Protein AF-A0A0E4BSJ7-F1 (afdb_monomer)

Organism: NCBI:txid1355477

Sequence (106 aa):
MKDCALRGESAQASHLLLTQVLDDTKPDERALGIALGLAWRSVAAYSVFYTDRGWSNGMRAALDSAILENRPFKLRAFGRVQFPSRYFLPLNIYEAIDQTKAPAHA

Mean predicted aligned error: 4.61 Å

Foldseek 3Di:
DVQQVLVVHDDPPLVVPLVVVFPCVDPVSVVVSVVVVVVVLVPDQEAEDAPAVHADPVNVVVVVVCVVVVHHYAYDYPPDTDDPDPPDDDPCVVVRHDPDGRDPDD

pLDDT: mean 89.33, std 10.03, range [47.44, 98.06]

Secondary structure (DSSP, 8-state):
-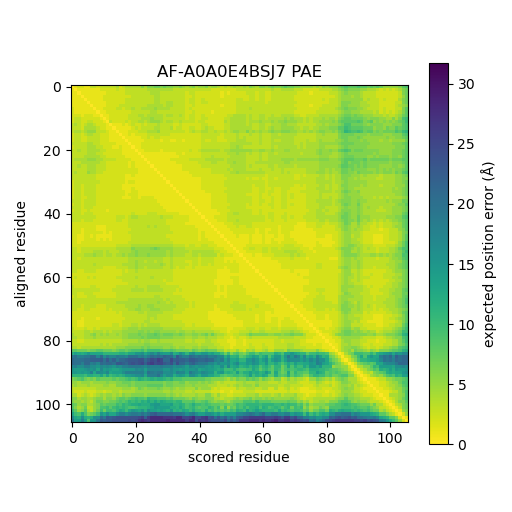HHHHHTT-----HHHHGGGTS-TTSHHHHHHHHHHHHHHHHH-S-EEEE-TT---HHHHHHHHHHHHTT--EEEE-SS----S-TTS--GGGGGGB--PPPP---

Structure (mmCIF, N/CA/C/O backbone):
data_AF-A0A0E4BSJ7-F1
#
_entry.id   AF-A0A0E4BSJ7-F1
#
loop_
_atom_site.group_PDB
_atom_site.id
_atom_site.type_symbol
_atom_site.label_atom_id
_atom_site.label_alt_id
_atom_site.label_comp_id
_atom_site.label_asym_id
_atom_site.label_entity_id
_atom_site.label_seq_id
_atom_site.pdbx_PDB_ins_code
_atom_site.Cartn_x
_atom_site.Cartn_y
_atom_site.Cartn_z
_atom_site.occupancy
_atom_site.B_iso_or_equiv
_atom_site.auth_seq_id
_atom_site.auth_comp_id
_atom_site.auth_asym_id
_atom_site.auth_atom_id
_atom_site.pdbx_PDB_model_num
ATOM 1 N N . MET A 1 1 ? 1.222 -7.445 6.244 1.00 87.94 1 MET A N 1
ATOM 2 C CA . MET A 1 1 ? 0.353 -8.620 6.002 1.00 87.94 1 MET A CA 1
ATOM 3 C C . MET A 1 1 ? -0.304 -9.151 7.269 1.00 87.94 1 MET A C 1
ATOM 5 O O . MET A 1 1 ? -1.521 -9.231 7.260 1.00 87.94 1 MET A O 1
ATOM 9 N N . LYS A 1 2 ? 0.431 -9.451 8.355 1.00 91.56 2 LYS A N 1
ATOM 10 C CA . LYS A 1 2 ? -0.175 -9.939 9.615 1.00 91.56 2 LYS A CA 1
ATOM 11 C C . LYS A 1 2 ? -1.325 -9.059 10.142 1.00 91.56 2 LYS A C 1
ATOM 13 O O . LYS A 1 2 ? -2.361 -9.603 10.488 1.00 91.56 2 LYS A O 1
ATOM 18 N N . ASP A 1 3 ? -1.169 -7.730 10.157 1.00 93.50 3 ASP A N 1
ATOM 19 C CA . ASP A 1 3 ? -2.246 -6.806 10.576 1.00 93.50 3 ASP A CA 1
ATOM 20 C C . ASP A 1 3 ? -3.534 -6.996 9.754 1.00 93.50 3 ASP A C 1
ATOM 22 O O . ASP A 1 3 ? -4.597 -7.169 10.337 1.00 93.50 3 ASP A O 1
ATOM 26 N N . CYS A 1 4 ? -3.436 -7.058 8.421 1.00 93.50 4 CYS A N 1
ATOM 27 C CA . CYS A 1 4 ? -4.581 -7.331 7.547 1.00 93.50 4 CYS A CA 1
ATOM 28 C C . CYS A 1 4 ? -5.229 -8.688 7.862 1.00 93.50 4 CYS A C 1
ATOM 30 O O . CYS A 1 4 ? -6.436 -8.755 8.068 1.00 93.50 4 CYS A O 1
ATOM 32 N N . ALA A 1 5 ? -4.429 -9.753 7.988 1.00 93.62 5 ALA A N 1
ATOM 33 C CA . ALA A 1 5 ? -4.946 -11.090 8.284 1.00 93.62 5 ALA A CA 1
ATOM 34 C C . ALA A 1 5 ? -5.717 -11.136 9.614 1.00 93.62 5 ALA A C 1
ATOM 36 O O . ALA A 1 5 ? -6.813 -11.686 9.674 1.00 93.62 5 ALA A O 1
ATOM 37 N N . LEU A 1 6 ? -5.191 -10.494 10.663 1.00 93.69 6 LEU A N 1
ATOM 38 C CA . LEU A 1 6 ? -5.861 -10.405 11.966 1.00 93.69 6 LEU A CA 1
ATOM 39 C C . LEU A 1 6 ? -7.185 -9.629 11.906 1.00 93.69 6 LEU A C 1
ATOM 41 O O . LEU A 1 6 ? -8.047 -9.827 12.754 1.00 93.69 6 LEU A O 1
ATOM 45 N N . ARG A 1 7 ? -7.372 -8.769 10.905 1.00 93.88 7 ARG A N 1
ATOM 46 C CA . ARG A 1 7 ? -8.614 -8.018 10.663 1.00 93.88 7 ARG A CA 1
ATOM 47 C C . ARG A 1 7 ? -9.588 -8.746 9.733 1.00 93.88 7 ARG A C 1
ATOM 49 O O . ARG A 1 7 ? -10.616 -8.176 9.382 1.00 93.88 7 ARG A O 1
ATOM 56 N N . GLY A 1 8 ? -9.267 -9.971 9.311 1.00 94.25 8 GLY A N 1
ATOM 57 C CA . GLY A 1 8 ? -10.050 -10.710 8.318 1.00 94.25 8 GLY A CA 1
ATOM 58 C C . GLY A 1 8 ? -9.918 -10.149 6.899 1.00 94.25 8 GLY A C 1
ATOM 59 O O . GLY A 1 8 ? -10.787 -10.370 6.061 1.00 94.25 8 GLY A O 1
ATOM 60 N N . GLU A 1 9 ? -8.848 -9.404 6.618 1.00 94.94 9 GLU A N 1
ATOM 61 C CA . GLU A 1 9 ? -8.602 -8.776 5.322 1.00 94.94 9 GLU A CA 1
ATOM 62 C C . GLU A 1 9 ? -7.604 -9.607 4.510 1.00 94.94 9 GLU A C 1
ATOM 64 O O . GLU A 1 9 ? -6.529 -9.970 4.997 1.00 94.94 9 GLU A O 1
ATOM 69 N N . SER A 1 10 ? -7.917 -9.844 3.235 1.00 93.62 10 SER A N 1
ATOM 70 C CA . SER A 1 10 ? -6.944 -10.386 2.285 1.00 93.62 10 SER A CA 1
ATOM 71 C C . SER A 1 10 ? -6.105 -9.253 1.697 1.00 93.62 10 SER A C 1
ATOM 73 O O . SER A 1 10 ? -6.641 -8.261 1.200 1.00 93.62 10 SER A O 1
ATOM 75 N N . ALA A 1 11 ? -4.781 -9.394 1.747 1.00 92.94 11 ALA A N 1
ATOM 76 C CA . ALA A 1 11 ? -3.841 -8.410 1.224 1.00 92.94 11 ALA A CA 1
ATOM 77 C C . ALA A 1 11 ? -2.994 -9.023 0.109 1.00 92.94 11 ALA A C 1
ATOM 79 O O . ALA A 1 11 ? -2.457 -10.113 0.273 1.00 92.94 11 ALA A O 1
ATOM 80 N N . GLN A 1 12 ? -2.813 -8.288 -0.990 1.00 91.88 12 GLN A N 1
ATOM 81 C CA . GLN A 1 12 ? -1.946 -8.723 -2.088 1.00 91.88 12 GLN A CA 1
ATOM 82 C C . GLN A 1 12 ? -0.497 -8.242 -1.910 1.00 91.88 12 GLN A C 1
ATOM 84 O O . GLN A 1 12 ? 0.417 -8.989 -2.224 1.00 91.88 12 GLN A O 1
ATOM 89 N N . ALA A 1 13 ? -0.274 -7.040 -1.357 1.00 91.38 13 ALA A N 1
ATOM 90 C CA . ALA A 1 13 ? 1.052 -6.458 -1.089 1.00 91.38 13 ALA A CA 1
ATOM 91 C C . ALA A 1 13 ? 2.105 -6.782 -2.177 1.00 91.38 13 ALA A C 1
ATOM 93 O O . ALA A 1 13 ? 3.131 -7.397 -1.887 1.00 91.38 13 ALA A O 1
ATOM 94 N N . SER A 1 14 ? 1.840 -6.380 -3.427 1.00 89.12 14 SER A N 1
ATOM 95 C CA . SER A 1 14 ? 2.608 -6.756 -4.628 1.00 89.12 14 SER A CA 1
ATOM 96 C C . SER A 1 14 ? 4.120 -6.684 -4.464 1.00 89.12 14 SER A C 1
ATOM 98 O O . SER A 1 14 ? 4.811 -7.624 -4.828 1.00 89.12 14 SER A O 1
ATOM 100 N N . HIS A 1 15 ? 4.638 -5.613 -3.868 1.00 85.81 15 HIS A N 1
ATOM 101 C CA . HIS A 1 15 ? 6.081 -5.408 -3.712 1.00 85.81 15 HIS A CA 1
ATOM 102 C C . HIS A 1 15 ? 6.750 -6.364 -2.701 1.00 85.81 15 HIS A C 1
ATOM 104 O O . HIS A 1 15 ? 7.976 -6.465 -2.656 1.00 85.81 15 HIS A O 1
ATOM 110 N N . LEU A 1 16 ? 5.956 -7.057 -1.880 1.00 90.00 16 LEU A N 1
ATOM 111 C CA . LEU A 1 16 ? 6.413 -8.133 -1.003 1.00 90.00 16 LEU A CA 1
ATOM 112 C C . LEU A 1 16 ? 6.303 -9.499 -1.694 1.00 90.00 16 LEU A C 1
ATOM 114 O O . LEU A 1 16 ? 7.225 -10.298 -1.590 1.00 90.00 16 LEU A O 1
ATOM 118 N N . LEU A 1 17 ? 5.173 -9.778 -2.358 1.00 93.12 17 LEU A N 1
ATOM 119 C CA . LEU A 1 17 ? 4.904 -11.102 -2.930 1.00 93.12 17 LEU A CA 1
ATOM 120 C C . LEU A 1 17 ? 5.508 -11.296 -4.320 1.00 93.12 17 LEU A C 1
ATOM 122 O O . LEU A 1 17 ? 6.134 -12.316 -4.582 1.00 93.12 17 LEU A O 1
ATOM 126 N N . LEU A 1 18 ? 5.307 -10.341 -5.229 1.00 94.81 18 LEU A N 1
ATOM 127 C CA . LEU A 1 18 ? 5.711 -10.498 -6.626 1.00 94.81 18 LEU A CA 1
ATOM 128 C C . LEU A 1 18 ? 7.224 -10.440 -6.786 1.00 94.81 18 LEU A C 1
ATOM 130 O O . LEU A 1 18 ? 7.748 -11.090 -7.674 1.00 94.81 18 LEU A O 1
ATOM 134 N N . THR A 1 19 ? 7.936 -9.762 -5.887 1.00 93.75 19 THR A N 1
ATOM 135 C CA . THR A 1 19 ? 9.407 -9.742 -5.873 1.00 93.75 19 THR A CA 1
ATOM 136 C C . THR A 1 19 ? 10.036 -11.092 -5.506 1.00 93.75 19 THR A C 1
ATOM 138 O O . THR A 1 19 ? 11.246 -11.252 -5.596 1.00 93.75 19 THR A O 1
ATOM 141 N N . GLN A 1 20 ? 9.231 -12.081 -5.094 1.00 95.50 20 GLN A N 1
ATOM 142 C CA . GLN A 1 20 ? 9.690 -13.462 -4.901 1.00 95.50 20 GLN A CA 1
ATOM 143 C C . GLN A 1 20 ? 9.752 -14.253 -6.217 1.00 95.50 20 GLN A C 1
ATOM 145 O O . GLN A 1 20 ? 10.332 -15.334 -6.255 1.00 95.50 20 GLN A O 1
ATOM 150 N N . VAL A 1 21 ? 9.125 -13.737 -7.278 1.00 96.81 21 VAL A N 1
ATOM 151 C CA . VAL A 1 21 ? 9.054 -14.371 -8.605 1.00 96.81 21 VAL A CA 1
ATOM 152 C C . VAL A 1 21 ? 9.473 -13.434 -9.745 1.00 96.81 21 VAL A C 1
ATOM 154 O O . VAL A 1 21 ? 9.744 -13.911 -10.841 1.00 96.81 21 VAL A O 1
ATOM 157 N N . LEU A 1 22 ? 9.535 -12.125 -9.486 1.00 97.19 22 LEU A N 1
ATOM 158 C CA . LEU A 1 22 ? 10.003 -11.063 -10.374 1.00 97.19 22 LEU A CA 1
ATOM 159 C C . LEU A 1 22 ? 11.212 -10.359 -9.749 1.00 97.19 22 LEU A C 1
ATOM 161 O O . LEU A 1 22 ? 11.249 -10.105 -8.547 1.00 97.19 22 LEU A O 1
ATOM 165 N N . ASP A 1 23 ? 12.172 -9.987 -10.579 1.00 96.56 23 ASP A N 1
ATOM 166 C CA . ASP A 1 23 ? 13.369 -9.243 -10.217 1.00 96.56 23 ASP A CA 1
ATOM 167 C C . ASP A 1 23 ? 13.139 -7.734 -10.387 1.00 96.56 23 ASP A C 1
ATOM 169 O O . ASP A 1 23 ? 1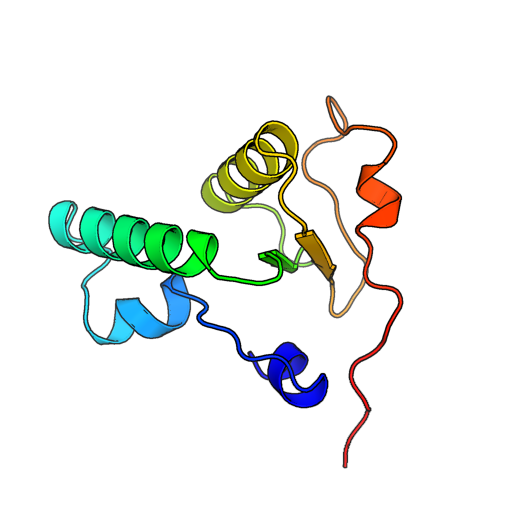3.183 -7.190 -11.491 1.00 96.56 23 ASP A O 1
ATOM 173 N N . ASP A 1 24 ? 12.923 -7.037 -9.270 1.00 94.00 24 ASP A N 1
ATOM 174 C CA . ASP A 1 24 ? 12.655 -5.589 -9.245 1.00 94.00 24 ASP A CA 1
ATOM 175 C C . ASP A 1 24 ? 13.845 -4.734 -9.733 1.00 94.00 24 ASP A C 1
ATOM 177 O O . ASP A 1 24 ? 13.697 -3.535 -9.987 1.00 94.00 24 ASP A O 1
ATOM 181 N N . THR A 1 25 ? 15.033 -5.333 -9.893 1.00 95.81 25 THR A N 1
ATOM 182 C CA . THR A 1 25 ? 16.199 -4.649 -10.472 1.00 95.81 25 THR A CA 1
ATOM 183 C C . THR A 1 25 ? 16.148 -4.590 -11.999 1.00 95.81 25 THR A C 1
ATOM 185 O O . THR A 1 25 ? 16.790 -3.722 -12.596 1.00 95.81 25 THR A O 1
ATOM 188 N N . LYS A 1 26 ? 15.342 -5.446 -12.644 1.00 97.94 26 LYS A N 1
ATOM 189 C CA . LYS A 1 26 ? 15.120 -5.426 -14.092 1.00 97.94 26 LYS A CA 1
ATOM 190 C C . LYS A 1 26 ? 13.934 -4.521 -14.437 1.00 97.94 26 LYS A C 1
ATOM 192 O O . LYS A 1 26 ? 12.830 -4.756 -13.944 1.00 97.94 26 LYS A O 1
ATOM 197 N N . PRO A 1 27 ? 14.108 -3.524 -15.325 1.00 96.94 27 PRO A N 1
ATOM 198 C CA . PRO A 1 27 ? 13.048 -2.572 -15.662 1.00 96.94 27 PRO A CA 1
ATOM 199 C C . PRO A 1 27 ? 11.735 -3.216 -16.130 1.00 96.94 27 PRO A C 1
ATOM 201 O O . PRO A 1 27 ? 10.668 -2.807 -15.674 1.00 96.94 27 PRO A O 1
ATOM 204 N N . ASP A 1 28 ? 11.807 -4.241 -16.982 1.00 98.06 28 ASP A N 1
ATOM 205 C CA . ASP A 1 28 ? 10.619 -4.891 -17.552 1.00 98.06 28 ASP A CA 1
ATOM 206 C C . ASP A 1 28 ? 9.852 -5.715 -16.508 1.00 98.06 28 ASP A C 1
ATOM 208 O O . ASP A 1 28 ? 8.624 -5.647 -16.430 1.00 98.06 28 ASP A O 1
ATOM 212 N N . GLU A 1 29 ? 10.565 -6.450 -15.650 1.00 98.00 29 GLU A N 1
ATOM 213 C CA . GLU A 1 29 ? 9.948 -7.230 -14.570 1.00 98.00 29 GLU A CA 1
ATOM 214 C C . GLU A 1 29 ? 9.368 -6.312 -13.482 1.00 98.00 29 GLU A C 1
ATOM 216 O O . GLU A 1 29 ? 8.258 -6.547 -12.998 1.00 98.00 29 GLU A O 1
ATOM 221 N N . ARG A 1 30 ? 10.040 -5.198 -13.168 1.00 95.50 30 ARG A N 1
ATOM 222 C CA . ARG A 1 30 ? 9.496 -4.145 -12.300 1.00 95.50 30 ARG A CA 1
ATOM 223 C C . ARG A 1 30 ? 8.217 -3.533 -12.870 1.00 95.50 30 ARG A C 1
ATOM 225 O O . ARG A 1 30 ? 7.237 -3.361 -12.140 1.00 95.50 30 ARG A O 1
ATOM 232 N N . ALA A 1 31 ? 8.199 -3.214 -14.164 1.00 95.50 31 ALA A N 1
ATOM 233 C CA . ALA A 1 31 ? 7.010 -2.690 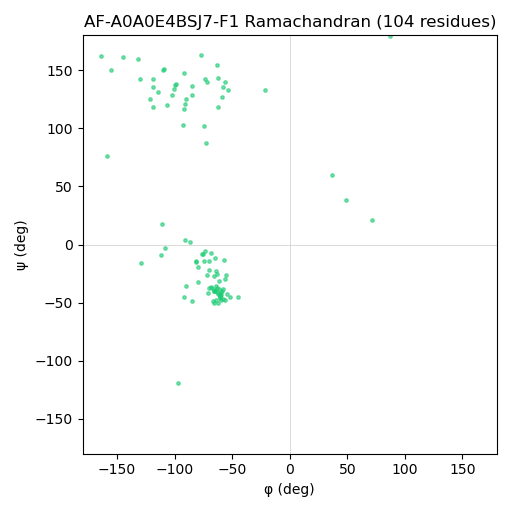-14.834 1.00 95.50 31 ALA A CA 1
ATOM 234 C C . ALA A 1 31 ? 5.846 -3.694 -14.776 1.00 95.50 31 ALA A C 1
ATOM 236 O O . ALA A 1 31 ? 4.721 -3.312 -14.439 1.00 95.50 31 ALA A O 1
ATOM 237 N N . LEU A 1 32 ? 6.124 -4.983 -15.006 1.00 97.12 32 LEU A N 1
ATOM 238 C CA . LEU A 1 32 ? 5.145 -6.060 -14.864 1.00 97.12 32 LEU A CA 1
ATOM 239 C C . LEU A 1 32 ? 4.607 -6.160 -13.428 1.00 97.12 32 LEU A C 1
ATOM 241 O O . LEU A 1 32 ? 3.393 -6.220 -13.229 1.00 97.12 32 LEU A O 1
ATOM 245 N N . GLY A 1 33 ? 5.478 -6.114 -12.417 1.00 95.69 33 GLY A N 1
ATOM 246 C CA . GLY A 1 33 ? 5.081 -6.153 -11.007 1.00 95.69 33 GLY A CA 1
ATOM 247 C C . GLY A 1 33 ? 4.161 -4.992 -10.608 1.00 95.69 33 GLY A C 1
ATOM 248 O O . GLY A 1 33 ? 3.162 -5.194 -9.909 1.00 95.69 33 GLY A O 1
ATOM 249 N N . ILE A 1 34 ? 4.448 -3.782 -11.102 1.00 93.31 34 ILE A N 1
ATOM 250 C CA . ILE A 1 34 ? 3.592 -2.601 -10.913 1.00 93.31 34 ILE A CA 1
ATOM 251 C C . ILE A 1 34 ? 2.234 -2.808 -11.597 1.00 93.31 34 ILE A C 1
ATOM 253 O O . ILE A 1 34 ? 1.198 -2.596 -10.963 1.00 93.31 34 ILE A O 1
ATOM 257 N N . ALA A 1 35 ? 2.220 -3.263 -12.854 1.00 95.06 35 ALA A N 1
ATOM 258 C CA . ALA A 1 35 ? 0.991 -3.493 -13.611 1.00 95.06 35 ALA A CA 1
ATOM 259 C C . ALA A 1 35 ? 0.078 -4.533 -12.939 1.00 95.06 35 ALA A C 1
ATOM 261 O O . ALA A 1 35 ? -1.122 -4.298 -12.797 1.00 95.06 35 ALA A O 1
ATOM 262 N N . LEU A 1 36 ? 0.642 -5.639 -12.444 1.00 95.69 36 LEU A N 1
ATOM 263 C CA . LEU A 1 36 ? -0.101 -6.670 -11.711 1.00 95.69 36 LEU A CA 1
ATOM 264 C C . LEU A 1 36 ? -0.697 -6.133 -10.400 1.00 95.69 36 LEU A C 1
ATOM 266 O O . LEU A 1 36 ? -1.851 -6.420 -10.076 1.00 95.69 36 LEU A O 1
ATOM 270 N N . GLY A 1 37 ? 0.058 -5.313 -9.660 1.00 93.56 37 GLY A N 1
ATOM 271 C CA . GLY A 1 37 ? -0.449 -4.647 -8.458 1.00 93.56 37 GLY A CA 1
ATOM 272 C C . GLY A 1 37 ? -1.612 -3.691 -8.754 1.00 93.56 37 GLY A C 1
ATOM 273 O O . GLY A 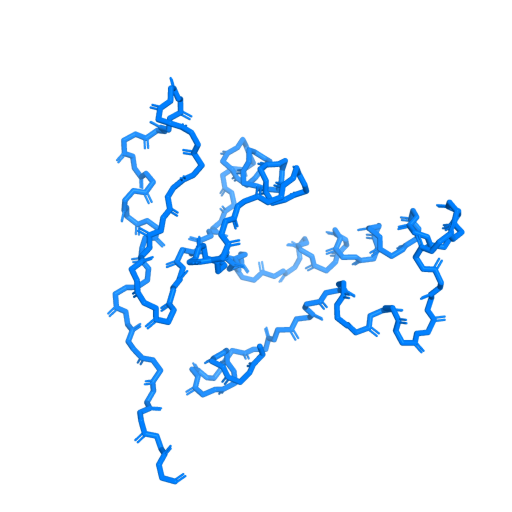1 37 ? -2.613 -3.688 -8.034 1.00 93.56 37 GLY A O 1
ATOM 274 N N . LEU A 1 38 ? -1.516 -2.914 -9.837 1.00 92.81 38 LEU A N 1
ATOM 275 C CA . LEU A 1 38 ? -2.581 -2.008 -10.282 1.00 92.81 38 LEU A CA 1
ATOM 276 C C . LEU A 1 38 ? -3.819 -2.764 -10.785 1.00 92.81 38 LEU A C 1
ATOM 278 O O . LEU A 1 38 ? -4.943 -2.357 -10.484 1.00 92.81 38 LEU A O 1
ATOM 282 N N . ALA A 1 39 ? -3.634 -3.889 -11.479 1.00 94.56 39 ALA A N 1
ATOM 283 C CA . ALA A 1 39 ? -4.731 -4.762 -11.884 1.00 94.56 39 ALA A CA 1
ATOM 284 C C . ALA A 1 39 ? -5.488 -5.298 -10.659 1.00 94.56 39 ALA A C 1
ATOM 286 O O . ALA A 1 39 ? -6.714 -5.215 -10.613 1.00 94.56 39 ALA A O 1
ATOM 287 N N . TRP A 1 40 ? -4.778 -5.745 -9.617 1.00 94.69 40 TRP A N 1
ATOM 288 C CA . TRP A 1 40 ? -5.415 -6.184 -8.370 1.00 94.69 40 TRP A CA 1
ATOM 289 C C . TRP A 1 40 ? -6.143 -5.047 -7.642 1.00 94.69 40 TRP A C 1
ATOM 291 O O . TRP A 1 40 ? -7.252 -5.231 -7.140 1.00 94.69 40 TRP A O 1
ATOM 301 N N . ARG A 1 41 ? -5.562 -3.839 -7.623 1.00 93.62 41 ARG A N 1
ATOM 302 C CA . ARG A 1 41 ? -6.191 -2.640 -7.039 1.00 93.62 41 ARG A CA 1
ATOM 303 C C . ARG A 1 41 ? -7.562 -2.340 -7.654 1.00 93.62 41 ARG A C 1
ATOM 305 O O . ARG A 1 41 ? -8.414 -1.799 -6.955 1.00 93.62 41 ARG A O 1
ATOM 312 N N . SER A 1 42 ? -7.791 -2.693 -8.922 1.00 92.50 42 SER A N 1
ATOM 313 C CA . SER A 1 42 ? -9.070 -2.433 -9.599 1.00 92.50 42 SER A CA 1
ATOM 314 C C . SER A 1 42 ? -10.265 -3.141 -8.947 1.00 92.50 42 SER A C 1
ATOM 316 O O . SER A 1 42 ? -11.354 -2.571 -8.936 1.00 92.50 42 SER A O 1
ATOM 318 N N . VAL A 1 43 ? -10.040 -4.321 -8.356 1.00 94.62 43 VAL A N 1
ATOM 319 C CA . VAL A 1 43 ? -11.057 -5.167 -7.704 1.00 94.62 43 VAL A CA 1
ATOM 320 C C . VAL A 1 43 ? -10.945 -5.182 -6.175 1.00 94.62 43 VAL A C 1
ATOM 322 O O . VAL A 1 43 ? -11.752 -5.813 -5.495 1.00 94.62 43 VAL A O 1
ATOM 325 N N . ALA A 1 44 ? -9.942 -4.508 -5.611 1.00 96.19 44 ALA A N 1
ATOM 326 C CA . ALA A 1 44 ? -9.753 -4.425 -4.169 1.00 96.19 44 ALA A CA 1
ATOM 327 C C . ALA A 1 44 ? -10.785 -3.487 -3.522 1.00 96.19 44 ALA A C 1
ATOM 329 O O . ALA A 1 44 ? -11.087 -2.419 -4.051 1.00 96.19 44 ALA A O 1
ATOM 330 N N . ALA A 1 45 ? -11.264 -3.847 -2.327 1.00 96.62 45 ALA A N 1
ATOM 331 C CA . ALA A 1 45 ? -12.211 -3.022 -1.574 1.00 96.62 45 ALA A CA 1
ATOM 332 C C . ALA A 1 45 ? -11.616 -1.665 -1.150 1.00 96.62 45 ALA A C 1
ATOM 334 O O . ALA A 1 45 ? -12.326 -0.664 -1.111 1.00 96.62 45 ALA A O 1
ATOM 335 N N . TYR A 1 46 ? -10.324 -1.632 -0.808 1.00 95.75 46 TYR A N 1
ATOM 336 C CA . TYR A 1 46 ? -9.586 -0.415 -0.469 1.00 95.75 46 TYR A CA 1
ATOM 337 C C . TYR A 1 46 ? -8.072 -0.642 -0.520 1.00 95.75 46 TYR A C 1
ATOM 339 O O . TYR A 1 46 ? -7.585 -1.773 -0.466 1.00 95.75 46 TYR A O 1
ATOM 347 N N . SER A 1 47 ? -7.317 0.454 -0.585 1.00 95.38 47 SER A N 1
ATOM 348 C CA . SER A 1 47 ? -5.861 0.453 -0.375 1.00 95.38 47 SER A CA 1
ATOM 349 C C . SER A 1 47 ? -5.516 0.720 1.093 1.00 95.38 47 SER A C 1
ATOM 351 O O . SER A 1 47 ? -6.218 1.469 1.764 1.00 95.38 47 SER A O 1
ATOM 353 N N . VAL A 1 48 ? -4.425 0.149 1.607 1.00 95.75 48 VAL A N 1
ATOM 354 C CA . VAL A 1 48 ? -3.942 0.423 2.973 1.00 95.75 48 VAL A CA 1
ATOM 355 C C . VAL A 1 48 ? -2.520 0.966 2.911 1.00 95.75 48 VAL A C 1
ATOM 357 O O . VAL A 1 48 ? -1.631 0.311 2.368 1.00 95.75 48 VAL A O 1
ATOM 360 N N . PHE A 1 49 ? -2.294 2.136 3.504 1.00 95.00 49 PHE A N 1
ATOM 361 C CA . PHE A 1 49 ? -0.977 2.756 3.630 1.00 95.00 49 PHE A CA 1
ATOM 362 C C . PHE A 1 49 ? -0.489 2.642 5.073 1.00 95.00 49 PHE A C 1
ATOM 364 O O . PHE A 1 49 ? -1.127 3.166 5.984 1.00 95.00 49 PHE A O 1
ATOM 371 N N . TYR A 1 50 ? 0.653 1.983 5.280 1.00 95.00 50 TYR A N 1
ATOM 372 C CA . TYR A 1 50 ? 1.355 1.983 6.566 1.00 95.00 50 TYR A CA 1
ATOM 373 C C . TYR A 1 50 ? 2.361 3.122 6.573 1.00 95.00 50 TYR A C 1
ATOM 375 O O . TYR A 1 50 ? 3.264 3.146 5.740 1.00 95.00 50 TYR A O 1
ATOM 383 N N . THR A 1 51 ? 2.175 4.087 7.465 1.00 94.00 51 THR A N 1
ATOM 384 C CA . THR A 1 51 ? 2.777 5.415 7.292 1.00 94.00 51 THR A CA 1
ATOM 385 C C . THR A 1 51 ? 3.870 5.746 8.299 1.00 94.00 51 THR A C 1
ATOM 387 O O . THR A 1 51 ? 4.595 6.723 8.136 1.00 94.00 51 THR A O 1
ATOM 390 N N . ASP A 1 52 ? 4.041 4.921 9.325 1.00 93.31 52 ASP A N 1
ATOM 391 C CA . ASP A 1 52 ? 4.968 5.137 10.437 1.00 93.31 52 ASP A CA 1
ATOM 392 C C . ASP A 1 52 ? 6.449 4.925 10.090 1.00 93.31 52 ASP A C 1
ATOM 394 O O . ASP A 1 52 ? 7.317 5.232 10.907 1.00 93.31 52 ASP A O 1
ATOM 398 N N . ARG A 1 53 ? 6.750 4.456 8.872 1.00 92.62 53 ARG A N 1
ATOM 399 C CA . ARG A 1 53 ? 8.115 4.301 8.332 1.00 92.62 53 ARG A CA 1
ATOM 400 C C . ARG A 1 53 ? 8.432 5.271 7.190 1.00 92.62 53 ARG A C 1
ATOM 402 O O . ARG A 1 53 ? 9.391 5.066 6.449 1.00 92.62 53 ARG A O 1
ATOM 409 N N . GLY A 1 54 ? 7.639 6.331 7.060 1.00 91.56 54 GLY A N 1
ATOM 410 C CA . GLY A 1 54 ? 7.785 7.327 6.007 1.00 91.56 54 GLY A CA 1
ATOM 411 C C . GLY A 1 54 ? 7.055 6.965 4.714 1.00 91.56 54 GLY A C 1
ATOM 412 O O . GLY A 1 54 ? 6.391 5.938 4.597 1.00 91.56 54 GLY A O 1
ATOM 413 N N . TRP A 1 55 ? 7.168 7.865 3.738 1.00 92.50 55 TRP A N 1
ATOM 414 C CA . TRP A 1 55 ? 6.436 7.812 2.474 1.00 92.50 55 TRP A CA 1
ATOM 415 C C . TRP A 1 55 ? 7.401 7.697 1.300 1.00 92.50 55 TRP A C 1
ATOM 417 O O . TRP A 1 55 ? 8.194 8.610 1.059 1.00 92.50 55 TRP A O 1
ATOM 427 N N . SER A 1 56 ? 7.312 6.604 0.544 1.00 91.56 56 SER A N 1
ATOM 428 C CA . SER A 1 56 ? 8.041 6.468 -0.719 1.00 91.56 56 SER A CA 1
ATOM 429 C C . SER A 1 56 ? 7.367 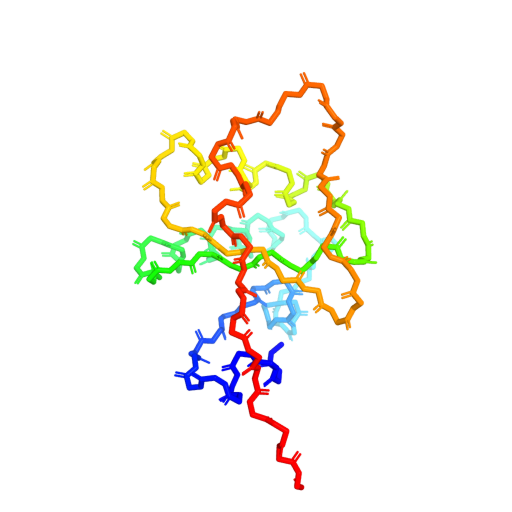7.269 -1.839 1.00 91.56 56 SER A C 1
ATOM 431 O O . SER A 1 56 ? 6.189 7.624 -1.747 1.00 91.56 56 SER A O 1
ATOM 433 N N . ASN A 1 57 ? 8.089 7.520 -2.936 1.00 90.44 57 ASN A N 1
ATOM 434 C CA . ASN A 1 57 ? 7.501 8.144 -4.129 1.00 90.44 57 ASN A CA 1
ATOM 435 C C . ASN A 1 57 ? 6.324 7.321 -4.681 1.00 90.44 57 ASN A C 1
ATOM 437 O O . ASN A 1 57 ? 5.303 7.893 -5.046 1.00 90.44 57 ASN A O 1
ATOM 441 N N . GLY A 1 58 ? 6.429 5.987 -4.659 1.00 89.50 58 GLY A N 1
ATOM 442 C CA . GLY A 1 58 ? 5.343 5.097 -5.079 1.00 89.50 58 GLY A CA 1
ATOM 443 C C . GLY A 1 58 ? 4.109 5.191 -4.178 1.00 89.50 58 GLY A C 1
ATOM 444 O O . GLY A 1 58 ? 2.991 5.218 -4.681 1.00 89.50 58 GLY A O 1
ATOM 445 N N . MET A 1 59 ? 4.288 5.312 -2.857 1.00 92.31 59 MET A N 1
ATOM 446 C CA . MET A 1 59 ? 3.162 5.506 -1.934 1.00 92.31 59 MET A CA 1
ATOM 447 C C . MET A 1 59 ? 2.459 6.846 -2.155 1.00 92.31 59 MET A C 1
ATOM 449 O O . MET A 1 59 ? 1.235 6.889 -2.103 1.00 92.31 59 MET A O 1
ATOM 453 N N . ARG A 1 60 ? 3.215 7.923 -2.409 1.00 92.31 60 ARG A N 1
ATOM 454 C CA . ARG A 1 60 ? 2.641 9.243 -2.722 1.00 92.31 60 ARG A CA 1
ATOM 455 C C . ARG A 1 60 ? 1.819 9.184 -4.007 1.00 92.31 60 ARG A C 1
ATOM 457 O O . ARG A 1 60 ? 0.642 9.504 -3.970 1.00 92.31 60 ARG A O 1
ATOM 464 N N . ALA A 1 61 ? 2.390 8.641 -5.083 1.00 91.25 61 ALA A N 1
ATOM 465 C CA . ALA A 1 61 ? 1.680 8.470 -6.350 1.00 91.25 61 ALA A CA 1
ATOM 466 C C . ALA A 1 61 ? 0.412 7.604 -6.208 1.00 91.25 61 ALA A C 1
ATOM 468 O O . ALA A 1 61 ? -0.628 7.918 -6.784 1.00 91.25 61 ALA A O 1
ATOM 469 N N . ALA A 1 62 ? 0.471 6.531 -5.413 1.00 91.81 62 ALA A N 1
ATOM 470 C CA . ALA A 1 62 ? -0.686 5.679 -5.150 1.00 91.81 62 ALA A CA 1
ATOM 471 C C . ALA A 1 62 ? -1.773 6.383 -4.317 1.00 91.81 62 ALA A C 1
ATOM 473 O O . ALA A 1 62 ? -2.957 6.153 -4.562 1.00 91.81 62 ALA A O 1
ATOM 474 N N . LEU A 1 63 ? -1.392 7.230 -3.352 1.00 92.19 63 LEU A N 1
ATOM 475 C CA . LEU A 1 63 ? -2.329 8.056 -2.586 1.00 92.19 63 LEU A CA 1
ATOM 476 C C . LEU A 1 63 ? -2.991 9.105 -3.486 1.00 92.19 63 LEU A C 1
ATOM 478 O O . LEU A 1 63 ? -4.215 9.201 -3.489 1.00 92.19 63 LEU A O 1
ATOM 482 N N . ASP A 1 64 ? -2.203 9.826 -4.284 1.00 90.81 64 ASP A N 1
ATOM 483 C CA . ASP A 1 64 ? -2.703 10.845 -5.212 1.00 90.81 64 ASP A CA 1
ATOM 484 C C . ASP A 1 64 ? -3.708 10.233 -6.196 1.00 90.81 64 ASP A C 1
ATOM 486 O O . ASP A 1 64 ? -4.822 10.730 -6.349 1.00 90.81 64 ASP A O 1
ATOM 490 N N . SER A 1 65 ? -3.370 9.085 -6.792 1.00 91.88 65 SER A N 1
ATOM 491 C CA . SER A 1 65 ? -4.282 8.336 -7.664 1.00 91.88 65 SER A CA 1
ATOM 492 C C . SER A 1 65 ? -5.526 7.836 -6.920 1.00 91.88 65 SER A C 1
ATOM 494 O O . SER A 1 65 ? -6.613 7.849 -7.489 1.00 91.88 65 SER A O 1
ATOM 496 N N . ALA A 1 66 ? -5.422 7.401 -5.659 1.00 92.25 66 ALA A N 1
ATOM 497 C CA . ALA A 1 66 ? -6.598 6.986 -4.888 1.00 92.25 66 ALA A CA 1
ATOM 498 C C . ALA A 1 66 ? -7.552 8.157 -4.620 1.00 92.25 66 ALA A C 1
ATOM 500 O O . ALA A 1 66 ? -8.761 7.984 -4.747 1.00 92.25 66 ALA A O 1
ATOM 501 N N . ILE A 1 67 ? -7.016 9.341 -4.315 1.00 90.19 67 ILE A N 1
ATOM 502 C CA . ILE A 1 67 ? -7.803 10.562 -4.112 1.00 90.19 67 ILE A CA 1
ATOM 503 C C . ILE A 1 67 ? -8.470 10.993 -5.423 1.00 90.19 67 ILE A C 1
ATOM 505 O O . ILE A 1 67 ? -9.680 11.203 -5.447 1.00 90.19 67 ILE A O 1
ATOM 509 N N . LEU A 1 68 ? -7.706 11.083 -6.517 1.00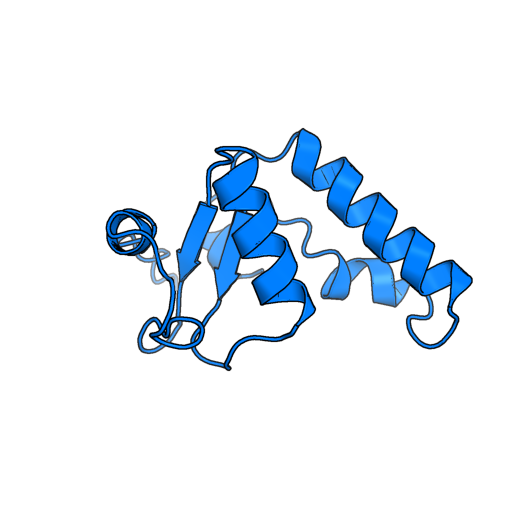 90.25 68 LEU A N 1
ATOM 510 C CA . LEU A 1 68 ? -8.216 11.506 -7.828 1.00 90.25 68 LEU A CA 1
ATOM 511 C C . LEU A 1 68 ? -9.298 10.566 -8.372 1.00 90.25 68 LEU A C 1
ATOM 513 O O . LEU A 1 68 ? -10.271 11.021 -8.966 1.00 90.25 68 LEU A O 1
ATOM 517 N N . GLU A 1 69 ? -9.145 9.261 -8.154 1.00 92.44 69 GLU A N 1
ATOM 518 C CA . GLU A 1 69 ? -10.101 8.241 -8.599 1.00 92.44 69 GLU A CA 1
ATOM 519 C C . GLU A 1 69 ? -11.239 8.000 -7.591 1.00 92.44 69 GLU A C 1
ATOM 521 O O . GLU A 1 69 ? -12.061 7.110 -7.808 1.00 92.44 69 GLU A O 1
ATOM 526 N N . ASN A 1 70 ? -11.280 8.747 -6.480 1.00 91.62 70 ASN A N 1
ATOM 527 C CA . ASN A 1 70 ? -12.211 8.546 -5.366 1.00 91.62 70 ASN A CA 1
ATOM 528 C C . ASN A 1 70 ? -12.266 7.081 -4.881 1.00 91.62 70 ASN A C 1
ATOM 530 O O . ASN A 1 70 ? -13.328 6.533 -4.573 1.00 91.62 70 ASN A O 1
ATOM 534 N N . ARG A 1 71 ? -11.108 6.410 -4.852 1.00 92.25 71 ARG A N 1
ATOM 535 C CA . ARG A 1 71 ? -10.995 5.028 -4.386 1.00 92.25 71 ARG A CA 1
ATOM 536 C C . ARG A 1 71 ? -10.845 4.987 -2.870 1.00 92.25 71 ARG A C 1
ATOM 538 O O . ARG A 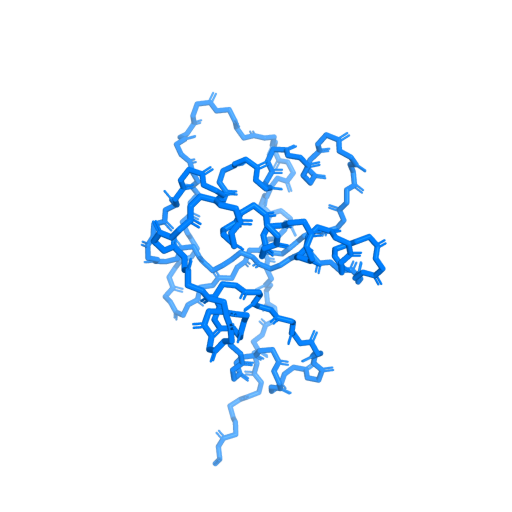1 71 ? -10.003 5.706 -2.332 1.00 92.25 71 ARG A O 1
ATOM 545 N N . PRO A 1 72 ? -11.553 4.082 -2.177 1.00 94.50 72 PRO A N 1
ATOM 546 C CA . PRO A 1 72 ? -11.390 3.911 -0.744 1.00 94.50 72 PRO A CA 1
ATOM 547 C C . PRO A 1 72 ? -9.946 3.566 -0.361 1.00 94.50 72 PRO A C 1
ATOM 549 O O . PRO A 1 72 ? -9.297 2.700 -0.961 1.00 94.50 72 PRO A O 1
ATOM 552 N N . PHE A 1 73 ? -9.443 4.220 0.680 1.00 95.06 73 PHE A N 1
ATOM 553 C CA . PHE A 1 73 ? -8.162 3.884 1.280 1.00 95.06 73 PHE A CA 1
ATOM 554 C C . PHE A 1 73 ? -8.175 4.088 2.791 1.00 95.06 73 PHE A C 1
ATOM 556 O O . PHE A 1 73 ? -9.026 4.784 3.337 1.00 95.06 73 PHE A O 1
ATOM 563 N N . LYS A 1 74 ? -7.210 3.460 3.461 1.00 95.81 74 LYS A N 1
ATOM 564 C CA . LYS A 1 74 ? -7.003 3.544 4.902 1.00 95.81 74 LYS A CA 1
ATOM 565 C C . LYS A 1 74 ? -5.551 3.869 5.224 1.00 95.81 74 LYS A C 1
ATOM 567 O O . LYS A 1 74 ? -4.634 3.345 4.590 1.00 95.81 74 LYS A O 1
ATOM 572 N N . LEU A 1 75 ? -5.340 4.688 6.245 1.00 95.12 75 LEU A N 1
ATOM 573 C CA . LEU A 1 75 ? -4.041 4.988 6.830 1.00 95.12 75 LEU A CA 1
ATOM 574 C C . LEU A 1 75 ? -3.886 4.208 8.134 1.00 95.12 75 LEU A C 1
ATOM 576 O O . LEU A 1 75 ? -4.749 4.266 9.011 1.00 95.12 75 LEU A O 1
ATOM 580 N N . ARG A 1 76 ? -2.771 3.490 8.264 1.00 95.50 76 ARG A N 1
ATOM 581 C CA . ARG A 1 76 ? -2.423 2.681 9.435 1.00 95.50 76 ARG A CA 1
ATOM 582 C C . ARG A 1 76 ? -0.997 2.956 9.892 1.00 95.50 76 ARG A C 1
ATOM 584 O O . ARG A 1 76 ? -0.160 3.445 9.137 1.00 95.50 76 ARG A O 1
ATOM 591 N N . ALA A 1 77 ? -0.727 2.613 11.143 1.00 93.75 77 ALA A N 1
ATOM 592 C CA . ALA A 1 77 ? 0.589 2.664 11.762 1.00 93.75 77 ALA A CA 1
ATOM 593 C C . ALA A 1 77 ? 0.645 1.657 12.918 1.00 93.75 77 ALA A C 1
ATOM 595 O O . ALA A 1 77 ? -0.376 1.409 13.559 1.00 93.75 77 ALA A O 1
ATOM 596 N N . PHE A 1 78 ? 1.827 1.110 13.211 1.00 88.38 78 PHE A N 1
ATOM 597 C CA . PHE A 1 78 ? 2.074 0.403 14.473 1.00 88.38 78 PHE A CA 1
ATOM 598 C C . PHE A 1 78 ? 2.347 1.392 15.611 1.00 88.38 78 PHE A C 1
ATOM 600 O O . PHE A 1 78 ? 1.989 1.135 16.757 1.00 88.38 78 PHE A O 1
ATOM 607 N N . GLY A 1 79 ? 2.969 2.527 15.281 1.00 88.25 79 GLY A N 1
ATOM 608 C CA . GLY A 1 79 ? 3.080 3.689 16.159 1.00 88.25 79 GLY A CA 1
ATOM 60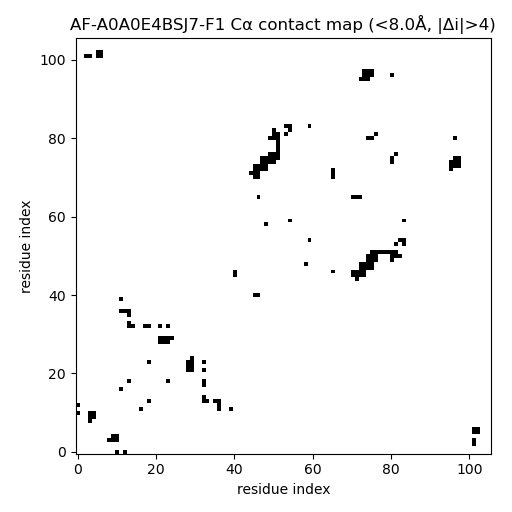9 C C . GLY A 1 79 ? 2.007 4.736 15.859 1.00 88.25 79 GLY A C 1
ATOM 610 O O . GLY A 1 79 ? 0.807 4.491 15.964 1.00 88.25 79 GLY A O 1
ATOM 611 N N . ARG A 1 80 ? 2.452 5.935 15.474 1.00 91.12 80 ARG A N 1
ATOM 612 C CA . ARG A 1 80 ? 1.582 7.057 15.102 1.00 91.12 80 ARG A CA 1
ATOM 613 C C . ARG A 1 80 ? 1.473 7.169 13.583 1.00 91.12 80 ARG A C 1
ATOM 615 O O . ARG A 1 80 ? 2.492 7.108 12.899 1.00 91.12 80 ARG A O 1
ATOM 622 N N . VAL A 1 81 ? 0.262 7.409 13.075 1.00 92.81 81 VAL A N 1
ATOM 623 C CA . VAL A 1 81 ? 0.050 7.745 11.659 1.00 92.81 81 VAL A CA 1
ATOM 624 C C . VAL A 1 81 ? 0.828 9.013 11.314 1.00 92.81 81 VAL A C 1
ATOM 626 O O . VAL A 1 81 ? 0.694 10.042 11.980 1.00 92.81 81 VAL A O 1
ATOM 629 N N . GLN A 1 82 ? 1.636 8.927 10.263 1.00 91.88 82 GLN A N 1
ATOM 630 C CA . GLN A 1 82 ? 2.325 10.059 9.658 1.00 91.88 82 GLN A CA 1
ATOM 631 C C . GLN A 1 82 ? 1.709 10.357 8.294 1.00 91.88 82 GLN A C 1
ATOM 633 O O . GLN A 1 82 ? 1.215 9.472 7.598 1.00 91.88 82 GLN A O 1
ATOM 638 N N . PHE A 1 83 ? 1.771 11.612 7.885 1.00 89.00 83 PHE A N 1
ATOM 639 C CA . PHE A 1 83 ? 1.214 12.058 6.618 1.00 89.00 83 PHE A CA 1
ATOM 640 C C . PHE A 1 83 ? 2.340 12.421 5.644 1.00 89.00 83 PHE A C 1
ATOM 642 O O . PHE A 1 83 ? 3.413 12.838 6.101 1.00 89.00 83 PHE A O 1
ATOM 649 N N . PRO A 1 84 ? 2.141 12.276 4.319 1.00 83.50 84 PRO A N 1
ATOM 650 C CA . PRO A 1 84 ? 3.087 12.836 3.368 1.00 83.50 84 PRO A CA 1
ATOM 651 C C . PRO A 1 84 ? 3.077 14.369 3.526 1.00 83.50 84 PRO A C 1
ATOM 653 O O . PRO A 1 84 ? 2.115 14.919 4.050 1.00 83.50 84 PRO A O 1
ATOM 656 N N . SER A 1 85 ? 4.183 15.036 3.172 1.00 73.25 85 SER A N 1
ATOM 657 C CA . SER A 1 85 ? 4.436 16.486 3.326 1.00 73.25 85 SER A CA 1
ATOM 658 C C . SER A 1 85 ? 3.185 17.382 3.458 1.00 73.25 85 SER A C 1
ATOM 660 O O . SER A 1 85 ? 2.267 17.303 2.647 1.00 73.25 85 SER A O 1
ATOM 662 N N . ARG A 1 86 ? 3.195 18.298 4.441 1.00 58.12 86 ARG A N 1
ATOM 663 C CA . ARG A 1 86 ? 2.046 19.117 4.891 1.00 58.12 86 ARG A CA 1
ATOM 664 C C . ARG A 1 86 ? 1.361 19.981 3.824 1.00 58.12 86 ARG A C 1
ATOM 666 O O . ARG A 1 86 ? 0.299 20.523 4.109 1.00 58.12 86 ARG A O 1
ATOM 673 N N . TYR A 1 87 ? 1.961 20.170 2.654 1.00 54.88 87 TYR A N 1
ATOM 674 C CA . TYR A 1 87 ? 1.576 21.270 1.772 1.00 54.88 87 TYR A CA 1
ATOM 675 C C . TYR A 1 87 ? 0.335 21.025 0.916 1.00 54.88 87 TYR A C 1
ATOM 677 O O . TYR A 1 87 ? -0.203 22.005 0.421 1.00 54.88 87 TYR A O 1
ATOM 685 N N . PHE A 1 88 ? -0.169 19.796 0.771 1.00 58.81 88 PHE A N 1
ATOM 686 C CA . PHE A 1 88 ? -1.397 19.567 -0.002 1.00 58.81 88 PHE A CA 1
ATOM 687 C C . PHE A 1 88 ? -2.066 18.242 0.380 1.00 58.81 88 PHE A C 1
ATOM 689 O O . PHE A 1 88 ? -1.966 17.243 -0.323 1.00 58.81 88 PHE A O 1
ATOM 696 N N . LEU A 1 89 ? -2.732 18.215 1.533 1.00 65.69 89 LEU A N 1
ATOM 697 C CA . LEU A 1 89 ? -3.613 17.107 1.890 1.00 65.69 89 LEU A CA 1
ATOM 698 C C . LEU A 1 89 ? -5.049 17.613 1.960 1.00 65.69 89 LEU A C 1
ATOM 700 O O . LEU A 1 89 ? -5.285 18.632 2.614 1.00 65.69 89 LEU A O 1
ATOM 704 N N . PRO A 1 90 ? -6.012 16.933 1.316 1.00 68.69 90 PRO A N 1
ATOM 705 C CA . PRO A 1 90 ? -7.408 17.300 1.471 1.00 68.69 90 PRO A CA 1
ATOM 706 C C . PRO A 1 90 ? -7.816 17.121 2.941 1.00 68.69 90 PRO A C 1
ATOM 708 O O . PRO A 1 90 ? -7.357 16.196 3.615 1.00 68.69 90 PRO A O 1
ATOM 711 N N . LEU A 1 91 ? -8.676 18.010 3.453 1.00 62.81 91 LEU A N 1
ATOM 712 C CA . LEU A 1 91 ? -9.119 17.999 4.858 1.00 62.81 91 LEU A CA 1
ATOM 713 C C . LEU A 1 91 ? -9.727 16.648 5.283 1.00 62.81 91 LEU A C 1
ATOM 715 O O . LEU A 1 91 ? -9.641 16.284 6.452 1.00 62.81 91 LEU A O 1
ATOM 719 N N . ASN A 1 92 ? -10.272 15.878 4.337 1.00 73.38 92 ASN A N 1
ATOM 720 C CA . ASN A 1 92 ? -10.857 14.559 4.581 1.00 73.38 92 ASN A CA 1
ATOM 721 C C . ASN A 1 92 ? -9.826 13.432 4.791 1.00 73.38 92 ASN A C 1
ATOM 723 O O . ASN A 1 92 ? -10.210 12.338 5.190 1.00 73.38 92 ASN A O 1
ATOM 727 N N . ILE A 1 93 ? -8.518 13.649 4.585 1.00 81.50 93 ILE A N 1
ATOM 728 C CA . ILE A 1 93 ? -7.541 12.553 4.719 1.00 81.50 93 ILE A CA 1
ATOM 729 C C . ILE A 1 93 ? -7.473 11.986 6.146 1.00 81.50 93 ILE A C 1
ATOM 731 O O . ILE A 1 93 ? -7.116 10.826 6.345 1.00 81.50 93 ILE A O 1
ATOM 735 N N . TYR A 1 94 ? -7.827 12.788 7.153 1.00 83.50 94 TYR A N 1
ATOM 736 C CA . TYR A 1 94 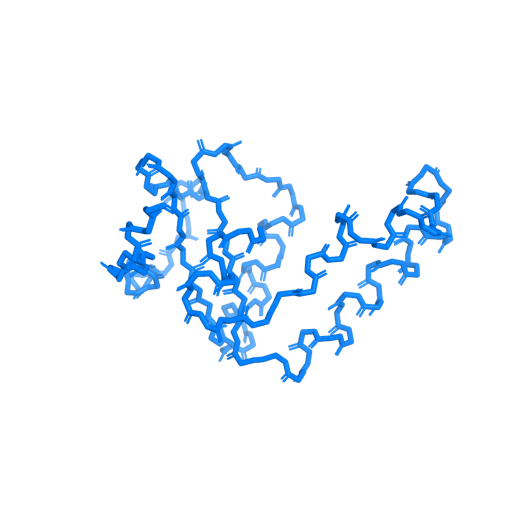? -7.891 12.336 8.543 1.00 83.50 94 TYR A CA 1
ATOM 737 C C . TYR A 1 94 ? -8.987 11.285 8.763 1.00 83.50 94 TYR A C 1
ATOM 739 O O . TYR A 1 94 ? -8.833 10.432 9.635 1.00 83.50 94 TYR A O 1
ATOM 747 N N . GLU A 1 95 ? -10.047 11.290 7.951 1.00 87.94 95 GLU A N 1
ATOM 748 C CA . GLU A 1 95 ? -11.121 10.287 7.989 1.00 87.94 95 GLU A CA 1
ATOM 749 C C . GLU A 1 95 ? -10.639 8.920 7.491 1.00 87.94 95 GLU A C 1
ATOM 751 O O . GLU A 1 95 ? -11.187 7.889 7.871 1.00 87.94 95 GLU A O 1
ATOM 756 N N . ALA A 1 96 ? -9.563 8.893 6.697 1.00 90.25 96 ALA A N 1
ATOM 757 C CA . ALA A 1 96 ? -8.939 7.654 6.259 1.00 90.25 96 ALA A CA 1
ATOM 758 C C . ALA A 1 96 ? -8.111 6.977 7.364 1.00 90.25 96 ALA A C 1
ATOM 760 O O . ALA A 1 96 ? -7.657 5.851 7.158 1.00 90.25 96 ALA A O 1
ATOM 761 N N . ILE A 1 97 ? -7.879 7.610 8.526 1.00 91.81 97 ILE A N 1
ATOM 762 C CA . ILE A 1 97 ? -7.221 6.936 9.655 1.00 91.81 97 ILE A CA 1
ATOM 763 C C . ILE A 1 97 ? -8.091 5.763 10.098 1.00 91.81 97 ILE A C 1
ATOM 765 O O . ILE A 1 97 ? -9.205 5.942 10.588 1.00 91.81 97 ILE A O 1
ATOM 769 N N . ASP A 1 98 ? -7.546 4.552 9.995 1.00 92.38 98 ASP A N 1
ATOM 770 C CA . ASP A 1 98 ? -8.226 3.376 10.511 1.00 92.38 98 ASP A CA 1
ATOM 771 C C . ASP A 1 98 ? -8.132 3.356 12.041 1.00 92.38 98 ASP A C 1
ATOM 773 O O . ASP A 1 98 ? -7.094 3.022 12.616 1.00 92.38 98 ASP A O 1
ATOM 777 N N . GLN A 1 99 ? -9.223 3.740 12.702 1.00 87.19 99 GLN A N 1
ATOM 778 C CA . GLN A 1 99 ? -9.321 3.749 14.165 1.00 87.19 99 GLN A CA 1
ATOM 779 C C . GLN A 1 99 ? -9.479 2.343 14.753 1.00 87.19 99 GLN A C 1
ATOM 781 O O . GLN A 1 99 ? -9.306 2.145 15.958 1.00 87.19 99 GLN A O 1
ATOM 786 N N . THR A 1 100 ? -9.804 1.351 13.920 1.00 85.69 100 THR A N 1
ATOM 787 C CA . THR A 1 100 ? -9.934 -0.027 14.382 1.00 85.69 100 THR A CA 1
ATOM 788 C C . THR A 1 100 ? -8.548 -0.581 14.698 1.00 85.69 100 THR A C 1
ATOM 790 O O . THR A 1 100 ? -7.585 -0.353 13.962 1.00 85.69 100 THR A O 1
ATOM 793 N N . LYS A 1 101 ? -8.420 -1.352 15.777 1.00 80.62 101 LYS A N 1
ATOM 794 C CA . LYS A 1 101 ? -7.202 -2.118 16.062 1.00 80.62 101 LYS A CA 1
ATOM 795 C C . LYS A 1 101 ? -7.409 -3.554 15.613 1.00 80.62 101 LYS A C 1
ATOM 797 O O . LYS A 1 101 ? -8.476 -4.118 15.843 1.00 80.62 101 LYS A O 1
ATOM 802 N N . ALA A 1 102 ? -6.387 -4.136 14.990 1.00 81.44 102 ALA A N 1
ATOM 803 C CA . ALA A 1 102 ? -6.354 -5.573 14.797 1.00 81.44 102 ALA A CA 1
ATOM 804 C C . ALA A 1 102 ? -6.486 -6.220 16.184 1.00 81.44 102 ALA A C 1
ATOM 806 O O . ALA A 1 102 ? -5.904 -5.693 17.143 1.00 81.44 102 ALA A O 1
ATOM 807 N N . PRO A 1 103 ? -7.255 -7.308 16.320 1.00 80.50 103 PRO A N 1
ATOM 808 C CA . PRO A 1 103 ? -7.353 -8.005 17.586 1.00 80.50 103 PRO A CA 1
ATOM 809 C C . PRO A 1 103 ? -5.948 -8.363 18.076 1.00 80.50 103 PRO A C 1
ATOM 811 O O . PRO A 1 103 ? -5.106 -8.862 17.324 1.00 80.50 103 PRO A O 1
ATOM 814 N N . ALA A 1 104 ? -5.698 -8.080 19.351 1.00 68.44 104 ALA A N 1
ATOM 815 C CA . ALA A 1 104 ? -4.539 -8.604 20.046 1.00 68.44 104 ALA A CA 1
ATOM 816 C C . ALA A 1 104 ? -4.804 -10.093 20.303 1.00 68.44 104 ALA A C 1
ATOM 818 O O . ALA A 1 104 ? -5.379 -10.449 21.323 1.00 68.44 104 ALA A O 1
ATOM 819 N N . HIS A 1 105 ? -4.463 -10.963 19.358 1.00 59.00 105 HIS A N 1
ATOM 820 C CA . HIS A 1 105 ? -4.342 -12.395 19.646 1.00 59.00 105 HIS A CA 1
ATOM 821 C C . HIS A 1 105 ? -2.880 -12.664 20.041 1.00 59.00 105 HIS A C 1
ATOM 823 O O . HIS A 1 105 ? -1.972 -12.121 19.403 1.00 59.00 105 HIS A O 1
ATOM 829 N N . ALA A 1 106 ? -2.635 -13.186 21.253 1.00 47.44 106 ALA A N 1
ATOM 830 C CA . ALA A 1 106 ? -2.702 -14.609 21.631 1.00 47.44 106 ALA A CA 1
ATOM 831 C C . ALA A 1 106 ? -1.640 -15.426 20.886 1.00 47.44 106 ALA A C 1
ATOM 833 O O . ALA A 1 106 ? -1.693 -15.448 19.635 1.00 47.44 106 ALA A O 1
#

Radius of gyration: 14.55 Å; Cα contacts (8 Å, |Δi|>4): 95; chains: 1; bounding box: 28×36×39 Å

Nearest PDB structures (foldseek):
  8qby-assembly1_Q  TM=5.346E-01  e=4.175E+00  Paracoccus denitrificans PD1222
  1ls1-assembly1_A  TM=3.966E-01  e=6.722E+00  Thermus aquaticus

InterPro domains:
  IPR056670 Domain of unknown function DUF7768 [PF24963] (2-74)

Solvent-accessible surface area (backbone atoms only — not comparable to full-atom values): 6551 Å² total; per-residue (Å²): 105,69,63,40,50,59,62,75,40,90,77,74,61,40,85,69,54,43,54,76,83,33,53,71,89,40,71,69,43,32,51,49,47,50,52,55,40,52,59,51,54,74,77,45,86,54,48,77,45,68,24,58,84,56,75,52,73,67,55,50,53,52,49,53,50,28,60,75,66,69,47,55,52,35,39,37,44,95,72,59,75,51,74,74,73,89,88,79,68,67,88,64,60,70,73,26,48,56,84,74,74,54,66,88,72,132